Protein AF-A0A359EZG0-F1 (afdb_monomer_lite)

Structure (mmCIF, N/CA/C/O backbone):
data_AF-A0A359EZG0-F1
#
_entry.id   AF-A0A359EZG0-F1
#
loop_
_atom_site.group_PDB
_atom_site.id
_atom_site.type_symbol
_atom_site.label_atom_id
_atom_site.label_alt_id
_atom_site.label_comp_id
_atom_site.label_asym_id
_atom_site.label_entity_id
_atom_site.label_seq_id
_atom_site.pdbx_PDB_ins_code
_atom_site.Cartn_x
_atom_site.Cartn_y
_atom_site.Cartn_z
_atom_site.occupancy
_atom_site.B_iso_or_equiv
_atom_site.auth_seq_id
_atom_site.auth_comp_id
_atom_site.auth_asym_id
_atom_site.auth_atom_id
_atom_site.pdbx_PDB_model_num
ATOM 1 N N . MET A 1 1 ? 2.329 -15.547 -0.045 1.00 49.53 1 MET A N 1
ATOM 2 C CA . MET A 1 1 ? 2.337 -14.139 -0.495 1.00 49.53 1 MET A CA 1
ATOM 3 C C . MET A 1 1 ? 1.371 -14.043 -1.667 1.00 49.53 1 MET A C 1
ATOM 5 O O . MET A 1 1 ? 1.441 -14.894 -2.543 1.00 49.53 1 MET A O 1
ATOM 9 N N . ARG A 1 2 ? 0.375 -13.148 -1.628 1.00 58.19 2 ARG A N 1
ATOM 10 C CA . ARG A 1 2 ? -0.570 -12.993 -2.748 1.00 58.19 2 ARG A CA 1
ATOM 11 C C . ARG A 1 2 ? 0.171 -12.278 -3.881 1.00 58.19 2 ARG A C 1
ATOM 13 O O . ARG A 1 2 ? 0.533 -11.123 -3.722 1.00 58.19 2 ARG A O 1
ATOM 20 N N . ASN A 1 3 ? 0.409 -12.968 -4.994 1.00 66.81 3 ASN A N 1
ATOM 21 C CA . ASN A 1 3 ? 1.161 -12.415 -6.131 1.00 66.81 3 ASN A CA 1
ATOM 22 C C . ASN A 1 3 ? 0.302 -11.544 -7.059 1.00 66.81 3 ASN A C 1
ATOM 24 O O . ASN A 1 3 ? 0.821 -10.935 -7.989 1.00 66.81 3 ASN A O 1
ATOM 28 N N . THR A 1 4 ? -1.013 -11.518 -6.845 1.00 86.81 4 THR A N 1
ATOM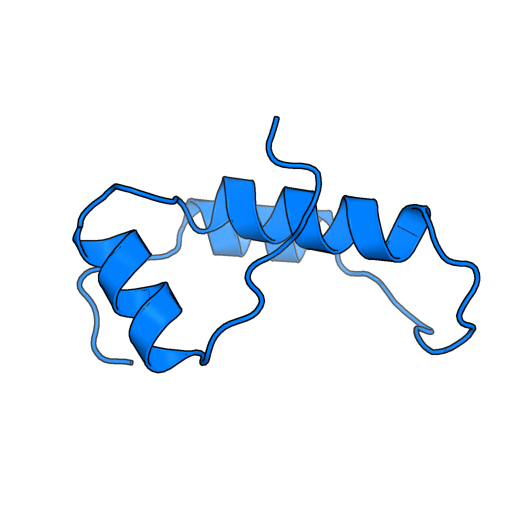 29 C CA . THR A 1 4 ? -1.945 -10.749 -7.667 1.00 86.81 4 THR A CA 1
ATOM 30 C C . THR A 1 4 ? -2.560 -9.642 -6.816 1.00 86.81 4 THR A C 1
ATOM 32 O O . THR A 1 4 ? -3.205 -9.971 -5.810 1.00 86.81 4 THR A O 1
ATOM 35 N N . PRO A 1 5 ? -2.373 -8.362 -7.192 1.00 92.75 5 PRO A N 1
ATOM 36 C CA . PRO A 1 5 ? -3.052 -7.254 -6.535 1.00 92.75 5 PRO A CA 1
ATOM 37 C C . PRO A 1 5 ? -4.570 -7.362 -6.721 1.00 92.75 5 PRO A C 1
ATOM 39 O O . PRO A 1 5 ? -5.070 -8.165 -7.514 1.00 92.75 5 PRO A O 1
ATOM 42 N N . TRP A 1 6 ? -5.314 -6.588 -5.945 1.00 95.06 6 TRP A N 1
ATOM 43 C CA . TRP A 1 6 ? -6.762 -6.506 -5.993 1.00 95.06 6 TRP A CA 1
ATOM 44 C C . TRP A 1 6 ? -7.247 -6.182 -7.406 1.00 95.06 6 TRP A C 1
ATOM 46 O O . TRP A 1 6 ? -6.736 -5.277 -8.058 1.00 95.06 6 TRP A O 1
ATOM 56 N N . GLN A 1 7 ? -8.241 -6.945 -7.864 1.00 94.94 7 GLN A N 1
ATOM 57 C CA . GLN A 1 7 ? -8.817 -6.819 -9.207 1.00 94.94 7 GLN A CA 1
ATOM 58 C C . GLN A 1 7 ? -10.253 -6.275 -9.192 1.00 94.94 7 GLN A C 1
ATOM 60 O O . GLN A 1 7 ? -10.848 -6.096 -10.251 1.00 94.94 7 GLN A O 1
ATOM 65 N N . GLY A 1 8 ? -10.836 -6.069 -8.006 1.00 94.12 8 GLY A N 1
ATOM 66 C CA . GLY A 1 8 ? -12.155 -5.454 -7.861 1.00 94.12 8 GLY A CA 1
ATOM 67 C C . GLY A 1 8 ? -12.076 -3.926 -7.835 1.00 94.12 8 GLY A C 1
ATOM 68 O O . GLY A 1 8 ? -11.031 -3.330 -8.093 1.00 94.12 8 GLY A O 1
ATOM 69 N N . ASP A 1 9 ? -13.178 -3.281 -7.461 1.00 95.25 9 ASP A N 1
ATOM 70 C CA . ASP A 1 9 ? -13.231 -1.830 -7.291 1.00 95.25 9 ASP A CA 1
ATOM 71 C C . ASP A 1 9 ? -12.579 -1.362 -5.974 1.00 95.25 9 ASP A C 1
ATOM 73 O O . ASP A 1 9 ? -12.328 -2.148 -5.053 1.00 95.25 9 ASP A O 1
ATOM 77 N N . ALA A 1 10 ? -12.311 -0.056 -5.889 1.00 92.12 10 ALA A N 1
ATOM 78 C CA . ALA A 1 10 ? -11.645 0.549 -4.741 1.00 92.12 10 ALA A CA 1
ATOM 79 C C . ALA A 1 10 ? -12.499 0.533 -3.461 1.00 92.12 10 ALA A C 1
ATOM 81 O O . ALA A 1 10 ? -11.946 0.374 -2.375 1.00 92.12 10 ALA A O 1
ATOM 82 N N . CYS A 1 11 ? -13.828 0.650 -3.562 1.00 92.69 11 CYS A N 1
ATOM 83 C CA . CYS A 1 11 ? -14.706 0.623 -2.393 1.00 92.69 11 CYS A CA 1
ATOM 84 C C . CYS A 1 11 ? -14.700 -0.769 -1.756 1.00 92.69 11 CYS A C 1
ATOM 86 O O . CYS A 1 11 ? -14.486 -0.891 -0.552 1.00 92.69 11 CYS A O 1
ATOM 88 N N . SER A 1 12 ? -14.828 -1.820 -2.565 1.00 93.88 12 SER A N 1
ATOM 89 C CA . SER A 1 12 ? -14.741 -3.202 -2.089 1.00 93.88 12 SER A CA 1
ATOM 90 C C . SER A 1 12 ? -13.379 -3.508 -1.452 1.00 93.88 12 SER A C 1
ATOM 92 O O . SER A 1 12 ? -13.325 -4.188 -0.431 1.00 93.88 12 SER A O 1
ATOM 94 N N . LEU A 1 13 ? -12.276 -2.965 -1.984 1.00 94.44 13 LEU A N 1
ATOM 95 C CA . LEU A 1 13 ? -10.946 -3.117 -1.375 1.00 94.44 13 LEU A CA 1
ATOM 96 C C . LEU A 1 13 ? -10.867 -2.496 0.027 1.00 94.44 13 LEU A C 1
ATOM 98 O O . LEU A 1 13 ? -10.290 -3.082 0.942 1.00 94.44 13 LEU A O 1
ATOM 102 N N . VAL A 1 14 ? -11.460 -1.318 0.210 1.00 93.25 14 VAL A N 1
ATOM 103 C CA . VAL A 1 14 ? -11.510 -0.644 1.514 1.00 93.25 14 VAL A CA 1
ATOM 104 C C . VAL A 1 14 ? -12.332 -1.451 2.515 1.00 93.25 14 VAL A C 1
ATOM 106 O O . VAL A 1 14 ? -11.942 -1.557 3.678 1.00 93.25 14 VAL A O 1
ATOM 109 N N . GLU A 1 15 ? -13.418 -2.080 2.073 1.00 93.75 15 GLU A N 1
ATOM 110 C CA . GLU A 1 15 ? -14.195 -2.990 2.917 1.00 93.75 15 GLU A CA 1
ATOM 111 C C . GLU A 1 15 ? -13.380 -4.231 3.324 1.00 93.75 15 GLU A C 1
ATOM 113 O O . GLU A 1 15 ? -13.424 -4.637 4.486 1.00 93.75 15 GLU A O 1
ATOM 118 N N . GLU A 1 16 ? -12.563 -4.798 2.427 1.00 94.56 16 GLU A N 1
ATOM 119 C CA . GLU A 1 16 ? -11.629 -5.883 2.774 1.00 94.56 16 GLU A CA 1
ATOM 120 C C . GLU A 1 16 ? -10.590 -5.449 3.819 1.00 94.56 16 GLU A C 1
ATOM 122 O O . GLU A 1 16 ? -10.249 -6.232 4.714 1.00 94.56 16 GLU A O 1
ATOM 127 N N . PHE A 1 17 ? -10.102 -4.206 3.727 1.00 94.31 17 PHE A N 1
ATOM 128 C CA . PHE A 1 17 ? -9.187 -3.626 4.710 1.00 94.31 17 PHE A CA 1
ATOM 129 C C . PHE A 1 17 ? -9.858 -3.424 6.069 1.00 94.31 17 PHE A C 1
ATOM 131 O O . PHE A 1 17 ? -9.294 -3.797 7.097 1.00 94.31 17 PHE A O 1
ATOM 138 N N . ARG A 1 18 ? -11.083 -2.887 6.087 1.00 93.25 18 ARG A N 1
ATOM 139 C CA . ARG A 1 18 ? -11.883 -2.710 7.311 1.00 93.25 18 ARG A CA 1
ATOM 140 C C . ARG A 1 18 ? -12.219 -4.039 7.972 1.00 93.25 18 ARG A C 1
ATOM 142 O O . ARG A 1 18 ? -12.207 -4.135 9.195 1.00 93.25 18 ARG A O 1
ATOM 149 N N . ALA A 1 19 ? -12.467 -5.070 7.171 1.00 93.31 19 ALA A N 1
ATOM 150 C CA . ALA A 1 19 ? -12.722 -6.416 7.655 1.00 93.31 19 ALA A CA 1
ATOM 151 C C . ALA A 1 19 ? -11.454 -7.188 8.069 1.00 93.31 19 ALA A C 1
ATOM 153 O O . ALA A 1 19 ? -11.564 -8.335 8.503 1.00 93.31 19 ALA A O 1
ATOM 154 N N . GLY A 1 20 ? -10.256 -6.613 7.903 1.00 91.38 20 GLY A N 1
ATOM 155 C CA . GLY A 1 20 ? -8.985 -7.250 8.262 1.00 91.38 20 GLY A CA 1
ATOM 156 C C . GLY A 1 20 ? -8.607 -8.462 7.399 1.00 91.38 20 GLY A C 1
ATOM 157 O O . GLY A 1 20 ? -7.696 -9.205 7.753 1.00 91.38 20 GLY A O 1
ATOM 158 N N . ARG A 1 21 ? -9.286 -8.6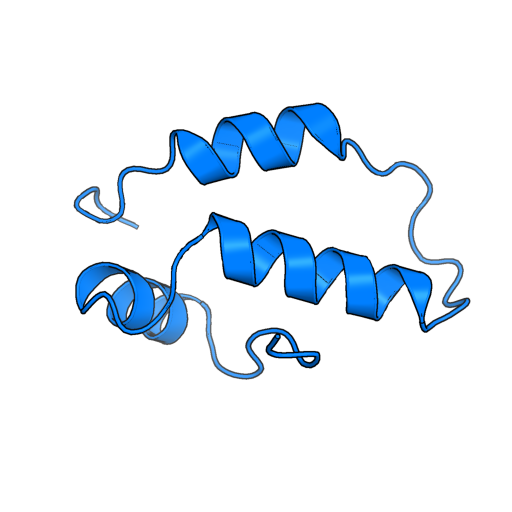85 6.263 1.00 93.38 21 ARG A N 1
ATOM 159 C CA . ARG A 1 21 ? -8.988 -9.788 5.321 1.00 93.38 21 ARG A CA 1
ATOM 160 C C . ARG A 1 21 ? -7.766 -9.496 4.441 1.00 93.38 21 ARG A C 1
ATOM 162 O O . ARG A 1 21 ? -7.171 -10.406 3.840 1.00 93.38 21 ARG A O 1
ATOM 169 N N . ARG A 1 22 ? -7.422 -8.212 4.341 1.00 93.38 22 ARG A N 1
ATOM 170 C CA . ARG A 1 22 ? -6.278 -7.641 3.625 1.00 93.38 22 ARG A CA 1
ATOM 171 C C . ARG A 1 22 ? -5.715 -6.472 4.422 1.00 93.38 22 ARG A C 1
ATOM 173 O O . ARG A 1 22 ? -6.451 -5.820 5.159 1.00 93.38 22 ARG A O 1
ATOM 180 N N . THR A 1 23 ? -4.440 -6.167 4.215 1.00 93.00 23 THR A N 1
ATOM 181 C CA . THR A 1 23 ? -3.817 -4.951 4.745 1.00 93.00 23 THR A CA 1
ATOM 182 C C . THR A 1 23 ? -3.329 -4.039 3.613 1.00 93.00 23 THR A C 1
ATOM 184 O O . THR A 1 23 ? -2.919 -4.541 2.561 1.00 93.00 23 THR A O 1
ATOM 187 N N . PRO A 1 24 ? -3.315 -2.706 3.811 1.00 94.44 24 PRO A N 1
ATOM 188 C CA . PRO A 1 24 ? -2.773 -1.771 2.823 1.00 94.44 24 PRO A CA 1
ATOM 189 C C . PRO A 1 24 ? -1.318 -2.070 2.436 1.00 94.44 24 PRO A C 1
ATOM 191 O O . PRO A 1 24 ? -0.937 -1.905 1.279 1.00 94.44 24 PRO A O 1
ATOM 194 N N . LEU A 1 25 ? -0.507 -2.541 3.391 1.00 94.00 25 LEU A N 1
ATOM 195 C CA . LEU A 1 25 ? 0.895 -2.886 3.157 1.00 94.00 25 LEU A CA 1
ATOM 196 C C . LEU A 1 25 ? 1.045 -4.092 2.222 1.00 94.00 25 LEU A C 1
ATOM 198 O O . LEU A 1 25 ? 1.805 -4.027 1.258 1.00 94.00 25 LEU A O 1
ATOM 202 N N . GLU A 1 26 ? 0.313 -5.176 2.484 1.00 93.12 26 GLU A N 1
ATOM 203 C CA . GLU A 1 26 ? 0.340 -6.364 1.623 1.00 93.12 26 GLU A CA 1
ATOM 204 C C . GLU A 1 26 ? -0.147 -6.042 0.208 1.00 93.12 26 GLU A C 1
ATOM 206 O O . GLU A 1 26 ? 0.404 -6.547 -0.771 1.00 93.12 26 GLU A O 1
ATOM 211 N N . GLU A 1 27 ? -1.157 -5.179 0.092 1.00 94.88 27 GLU A N 1
ATOM 212 C CA . GLU A 1 27 ? -1.715 -4.777 -1.196 1.00 94.88 27 GLU A CA 1
ATOM 213 C C . GLU A 1 27 ? -0.733 -3.933 -2.020 1.00 94.88 27 GLU A C 1
ATOM 215 O O . GLU A 1 27 ? -0.544 -4.163 -3.219 1.00 94.88 27 GLU A O 1
ATOM 220 N N . LEU A 1 28 ? -0.044 -2.992 -1.370 1.00 94.94 28 LEU A N 1
ATOM 221 C CA . LEU A 1 28 ? 1.005 -2.200 -2.003 1.00 94.94 28 LEU A CA 1
ATOM 222 C C . LEU A 1 28 ? 2.146 -3.092 -2.513 1.00 94.94 28 LEU A C 1
ATOM 224 O O . LEU A 1 28 ? 2.610 -2.929 -3.642 1.00 94.94 28 LEU A O 1
ATOM 228 N N . GLN A 1 29 ? 2.585 -4.056 -1.701 1.00 94.12 29 GLN A N 1
ATOM 229 C CA . GLN A 1 29 ? 3.648 -4.989 -2.078 1.00 94.12 29 GLN A CA 1
ATOM 230 C C . GLN A 1 29 ? 3.239 -5.872 -3.262 1.00 94.12 29 GLN A C 1
ATOM 232 O O . GLN A 1 29 ? 4.028 -6.044 -4.193 1.00 94.12 29 GLN A O 1
ATOM 237 N N . ALA A 1 30 ? 2.002 -6.379 -3.276 1.00 93.44 30 ALA A N 1
ATOM 238 C CA . ALA A 1 30 ? 1.466 -7.138 -4.406 1.00 93.44 30 ALA A CA 1
ATOM 239 C C . ALA A 1 30 ? 1.411 -6.294 -5.692 1.00 93.44 30 ALA A C 1
ATOM 241 O O . ALA A 1 30 ? 1.718 -6.789 -6.778 1.00 93.44 30 ALA A O 1
ATOM 242 N N . THR A 1 31 ? 1.079 -5.007 -5.568 1.00 92.88 31 THR A N 1
ATOM 243 C CA . THR A 1 31 ? 1.053 -4.064 -6.694 1.00 92.88 31 THR A CA 1
ATOM 244 C C . THR A 1 31 ? 2.451 -3.834 -7.262 1.00 92.88 31 THR A C 1
ATOM 246 O O . THR A 1 31 ? 2.649 -3.969 -8.469 1.00 92.88 31 THR A O 1
ATOM 249 N N . TYR A 1 32 ? 3.445 -3.557 -6.414 1.00 93.31 32 TYR A N 1
ATOM 250 C CA . TYR A 1 32 ? 4.828 -3.402 -6.869 1.00 93.31 32 TYR A CA 1
ATOM 251 C C . TYR A 1 32 ? 5.384 -4.685 -7.490 1.00 93.31 32 TYR A C 1
ATOM 253 O O . TYR A 1 32 ? 6.001 -4.613 -8.547 1.00 93.31 32 TYR A O 1
ATOM 261 N N . ALA A 1 33 ? 5.094 -5.855 -6.915 1.00 92.50 33 ALA A N 1
ATOM 262 C CA . ALA A 1 33 ? 5.493 -7.131 -7.505 1.00 92.50 33 ALA A CA 1
ATOM 263 C C . ALA A 1 33 ? 4.883 -7.344 -8.905 1.00 92.50 33 ALA A C 1
ATOM 265 O O . ALA A 1 33 ? 5.552 -7.854 -9.803 1.00 92.50 33 ALA A O 1
ATOM 266 N N . ALA A 1 34 ? 3.631 -6.925 -9.120 1.00 91.38 34 ALA A N 1
ATOM 267 C CA . ALA A 1 34 ? 2.989 -6.997 -10.431 1.00 91.38 34 ALA A CA 1
ATOM 268 C C . ALA A 1 34 ? 3.582 -6.006 -11.447 1.00 91.38 34 ALA A C 1
ATOM 270 O O . ALA A 1 34 ? 3.681 -6.345 -12.628 1.00 91.38 34 ALA A O 1
ATOM 271 N N . ILE A 1 35 ? 3.989 -4.812 -10.995 1.00 91.44 35 ILE A N 1
ATOM 272 C CA . ILE A 1 35 ? 4.731 -3.838 -11.810 1.00 91.44 35 ILE A CA 1
ATOM 273 C C . ILE A 1 35 ? 6.090 -4.428 -12.207 1.00 91.44 35 ILE A C 1
ATOM 275 O O . ILE A 1 35 ? 6.420 -4.441 -13.387 1.00 91.44 35 ILE A O 1
ATOM 279 N N . ASP A 1 36 ? 6.835 -4.991 -11.256 1.00 89.62 36 ASP A N 1
ATOM 280 C CA . ASP A 1 36 ? 8.168 -5.560 -11.493 1.00 89.62 36 ASP A CA 1
ATOM 281 C C . ASP A 1 36 ? 8.131 -6.780 -12.429 1.00 89.62 36 ASP A C 1
ATOM 283 O O . ASP A 1 36 ? 9.054 -7.008 -13.209 1.00 89.62 36 ASP A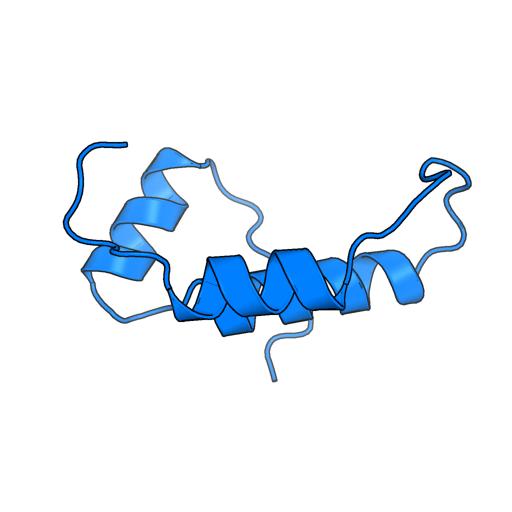 O 1
ATOM 287 N N . ALA A 1 37 ? 7.036 -7.544 -12.412 1.00 90.12 37 ALA A N 1
ATOM 288 C CA . ALA A 1 37 ? 6.834 -8.681 -13.306 1.00 90.12 37 ALA A CA 1
ATOM 289 C C . ALA A 1 37 ? 6.530 -8.283 -14.765 1.00 90.12 37 ALA A C 1
ATOM 291 O O . ALA A 1 37 ? 6.529 -9.151 -15.642 1.00 90.12 37 ALA A O 1
ATOM 292 N N . ARG A 1 38 ? 6.223 -7.008 -15.050 1.00 80.44 38 ARG A N 1
ATOM 293 C CA . ARG A 1 38 ? 5.809 -6.549 -16.384 1.00 80.44 38 ARG A CA 1
ATOM 294 C C . ARG A 1 38 ? 6.600 -5.323 -16.826 1.00 80.44 38 ARG A C 1
ATOM 296 O O . ARG A 1 38 ? 6.460 -4.243 -16.272 1.00 80.44 38 ARG A O 1
ATOM 303 N N . ALA A 1 39 ? 7.309 -5.443 -17.946 1.00 79.12 39 ALA A N 1
ATOM 304 C CA . ALA A 1 39 ? 8.022 -4.333 -18.588 1.00 79.12 39 ALA A CA 1
ATOM 305 C C . ALA A 1 39 ? 7.088 -3.370 -19.356 1.00 79.12 39 ALA A C 1
ATOM 307 O O . ALA A 1 39 ? 7.423 -2.879 -20.435 1.00 79.12 39 ALA A O 1
ATOM 308 N N . LEU A 1 40 ? 5.887 -3.117 -18.828 1.00 82.62 40 LEU A N 1
ATOM 309 C CA . LEU A 1 40 ? 5.017 -2.084 -19.367 1.00 82.62 40 LEU A CA 1
ATOM 310 C C . LEU A 1 40 ? 5.659 -0.742 -19.003 1.00 82.62 40 LEU A C 1
ATOM 312 O O . LEU A 1 40 ? 5.648 -0.352 -17.836 1.00 82.62 40 LEU A O 1
ATOM 316 N N . ASN A 1 41 ? 6.247 -0.068 -19.994 1.00 85.31 41 ASN A N 1
ATOM 317 C CA . ASN A 1 41 ? 6.932 1.224 -19.861 1.00 85.31 41 ASN A CA 1
ATOM 318 C C . ASN A 1 41 ? 5.942 2.377 -19.577 1.00 85.31 41 ASN A C 1
ATOM 320 O O . ASN A 1 41 ? 5.841 3.340 -20.330 1.00 85.31 41 ASN A O 1
ATOM 324 N N . ALA A 1 42 ? 5.141 2.224 -18.525 1.00 89.75 42 ALA A N 1
ATOM 325 C CA . ALA A 1 42 ? 4.046 3.103 -18.128 1.00 89.75 42 ALA A CA 1
ATOM 326 C C . ALA A 1 42 ? 4.339 3.863 -16.825 1.00 89.75 42 ALA A C 1
ATOM 328 O O . ALA A 1 42 ? 3.494 4.617 -16.352 1.00 89.75 42 ALA A O 1
ATOM 329 N N . HIS A 1 43 ? 5.517 3.668 -16.230 1.00 88.38 43 HIS A N 1
ATOM 330 C CA . HIS A 1 43 ? 5.931 4.326 -14.997 1.00 88.38 43 HIS A CA 1
ATOM 331 C C . HIS A 1 43 ? 7.303 4.982 -15.187 1.00 88.38 43 HIS A C 1
ATOM 333 O O . HIS A 1 43 ? 8.246 4.345 -15.641 1.00 88.38 43 HIS A O 1
ATOM 339 N N . ILE A 1 44 ? 7.411 6.259 -14.819 1.00 92.19 44 ILE A N 1
ATOM 340 C CA . ILE A 1 44 ? 8.668 7.032 -14.872 1.00 92.19 44 ILE A CA 1
ATOM 341 C C . ILE A 1 44 ? 9.285 7.253 -13.484 1.00 92.19 44 ILE A C 1
ATOM 343 O O . ILE A 1 44 ? 10.425 7.690 -13.372 1.00 92.19 44 ILE A O 1
ATOM 347 N N . TYR A 1 45 ? 8.530 6.967 -12.419 1.00 92.50 45 TYR A N 1
ATOM 348 C CA . TYR A 1 45 ? 8.953 7.133 -11.033 1.00 92.50 45 TYR A CA 1
ATOM 349 C C . TYR A 1 45 ? 8.145 6.208 -10.114 1.00 92.50 45 TYR A C 1
ATOM 351 O O . TYR A 1 45 ? 6.930 6.092 -10.273 1.00 92.50 45 TYR A O 1
ATOM 359 N N . LEU A 1 46 ? 8.815 5.557 -9.156 1.00 93.31 46 LEU A N 1
ATOM 360 C CA . LEU A 1 46 ? 8.203 4.656 -8.173 1.00 93.31 46 LEU A CA 1
ATOM 361 C C . LEU A 1 46 ? 8.691 5.025 -6.757 1.00 93.31 46 LEU A C 1
ATOM 363 O O . LEU A 1 46 ? 9.790 4.616 -6.370 1.00 93.31 46 LEU A O 1
ATOM 367 N N . PRO A 1 47 ? 7.903 5.776 -5.964 1.00 94.12 47 PRO A N 1
ATOM 368 C CA . PRO A 1 47 ? 8.275 6.204 -4.613 1.00 94.12 47 PRO A CA 1
ATOM 369 C C . PRO A 1 47 ? 8.088 5.074 -3.587 1.00 94.12 47 PRO A C 1
ATOM 371 O O . PRO A 1 47 ? 7.232 5.150 -2.705 1.00 94.12 47 PRO A O 1
ATOM 374 N N . ARG A 1 48 ? 8.866 3.992 -3.711 1.00 94.00 48 ARG A N 1
ATOM 375 C CA . ARG A 1 48 ? 8.656 2.745 -2.950 1.00 94.00 48 ARG A CA 1
ATOM 376 C C . ARG A 1 48 ? 8.6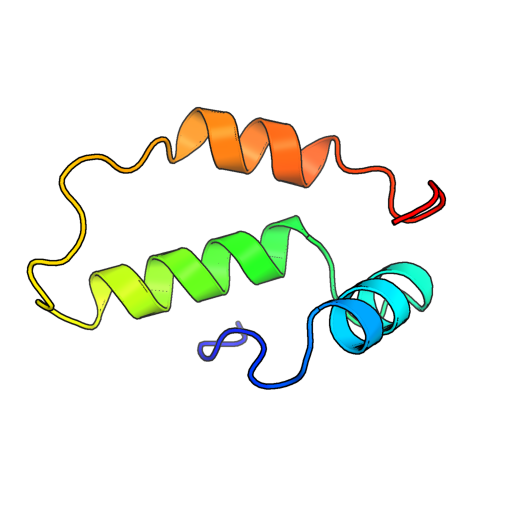53 2.955 -1.440 1.00 94.00 48 ARG A C 1
ATOM 378 O O . ARG A 1 48 ? 7.692 2.572 -0.782 1.00 94.00 48 ARG A O 1
ATOM 385 N N . GLU A 1 49 ? 9.675 3.619 -0.907 1.00 94.75 49 GLU A N 1
ATOM 386 C CA . GLU A 1 49 ? 9.803 3.842 0.538 1.00 94.75 49 GLU A CA 1
ATOM 387 C C . GLU A 1 49 ? 8.697 4.746 1.088 1.00 94.75 49 GLU A C 1
ATOM 389 O O . GLU A 1 49 ? 8.113 4.453 2.131 1.00 94.75 49 GLU A O 1
ATOM 394 N N . GLN A 1 50 ? 8.366 5.830 0.375 1.00 95.44 50 GLN A N 1
ATOM 395 C CA . GLN A 1 50 ? 7.314 6.749 0.816 1.00 95.44 50 GLN A CA 1
ATOM 396 C C . GLN A 1 50 ? 5.938 6.073 0.783 1.00 95.44 50 GLN A C 1
ATOM 398 O O . GLN A 1 50 ? 5.150 6.228 1.717 1.00 95.44 50 GLN A O 1
ATOM 403 N N . ALA A 1 51 ? 5.661 5.292 -0.265 1.00 94.75 51 ALA A N 1
ATOM 404 C CA . ALA A 1 51 ? 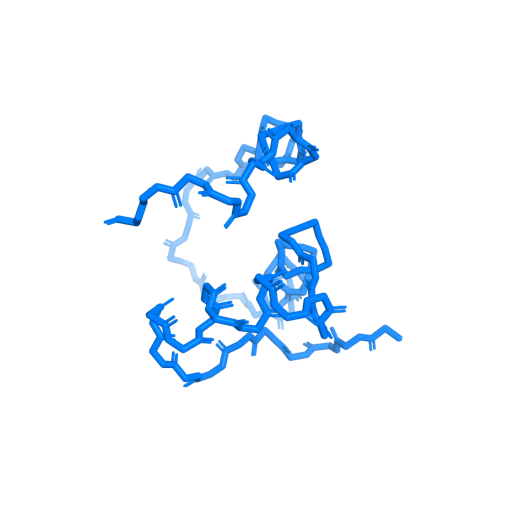4.429 4.523 -0.373 1.00 94.75 51 ALA A CA 1
ATOM 405 C C . ALA A 1 51 ? 4.328 3.472 0.740 1.00 94.75 51 ALA A C 1
ATOM 407 O O . ALA A 1 51 ? 3.265 3.315 1.337 1.00 94.75 51 ALA A O 1
ATOM 408 N N . GLU A 1 52 ? 5.430 2.791 1.064 1.00 94.56 52 GLU A N 1
ATOM 409 C CA . GLU A 1 52 ? 5.451 1.801 2.139 1.00 94.56 52 GLU A CA 1
ATOM 410 C C . GLU A 1 52 ? 5.194 2.441 3.509 1.00 94.56 52 GLU A C 1
ATOM 412 O O . GLU A 1 52 ? 4.375 1.940 4.283 1.00 94.56 52 GLU A O 1
ATOM 417 N N . ALA A 1 53 ? 5.827 3.582 3.794 1.00 95.94 53 ALA A N 1
ATOM 418 C CA . ALA A 1 53 ? 5.578 4.341 5.015 1.00 95.94 53 ALA A CA 1
ATOM 419 C C . ALA A 1 53 ? 4.106 4.780 5.126 1.00 95.94 53 ALA A C 1
ATOM 421 O O . ALA A 1 53 ? 3.487 4.613 6.179 1.00 95.94 53 ALA A O 1
ATOM 422 N N . ALA A 1 54 ? 3.522 5.275 4.031 1.00 94.31 54 ALA A N 1
ATOM 423 C CA . ALA A 1 54 ? 2.114 5.658 3.986 1.00 94.31 54 ALA A CA 1
ATOM 424 C C . ALA A 1 54 ? 1.176 4.455 4.188 1.00 94.31 54 ALA A C 1
ATOM 426 O O . ALA A 1 54 ? 0.217 4.553 4.950 1.00 94.31 54 ALA A O 1
ATOM 427 N N . ALA A 1 55 ? 1.471 3.307 3.570 1.00 93.62 55 ALA A N 1
ATOM 428 C CA . ALA A 1 55 ? 0.676 2.089 3.712 1.00 93.62 55 ALA A CA 1
ATOM 429 C C . ALA A 1 55 ? 0.710 1.533 5.143 1.00 93.62 55 ALA A C 1
ATOM 431 O O . ALA A 1 55 ? -0.314 1.078 5.650 1.00 93.62 55 ALA A O 1
ATOM 432 N N . ARG A 1 56 ? 1.857 1.620 5.829 1.00 93.44 56 ARG A N 1
ATOM 433 C CA . ARG A 1 56 ? 1.973 1.260 7.254 1.00 93.44 56 ARG A CA 1
ATOM 434 C C . ARG A 1 56 ? 1.171 2.196 8.161 1.00 93.44 56 ARG A C 1
ATOM 436 O O . ARG A 1 56 ? 0.628 1.747 9.164 1.00 93.44 56 ARG A O 1
ATOM 443 N N . ALA A 1 57 ? 1.098 3.481 7.817 1.00 93.31 57 ALA A N 1
ATOM 444 C CA . ALA A 1 57 ? 0.365 4.493 8.578 1.00 93.31 57 ALA A CA 1
ATOM 445 C C . ALA A 1 57 ? -1.129 4.596 8.201 1.00 93.31 57 ALA A C 1
ATOM 447 O O . ALA A 1 57 ? -1.858 5.411 8.776 1.00 93.31 57 ALA A O 1
ATOM 448 N N . ALA A 1 58 ? -1.596 3.808 7.230 1.00 90.38 58 ALA A N 1
ATOM 449 C CA . ALA A 1 58 ? -2.950 3.901 6.706 1.00 90.38 58 ALA A CA 1
ATOM 45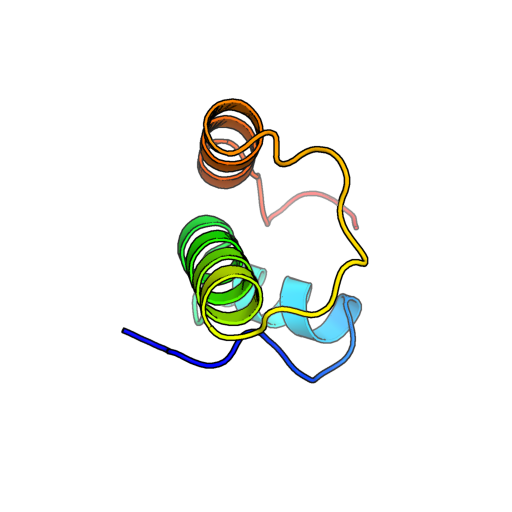0 C C . ALA A 1 58 ? -3.991 3.482 7.758 1.00 90.38 58 ALA A C 1
ATOM 452 O O . ALA A 1 58 ? -4.047 2.337 8.204 1.00 90.38 58 ALA A O 1
ATOM 453 N N . ALA A 1 59 ? -4.861 4.423 8.127 1.00 88.50 59 ALA A N 1
ATOM 454 C CA . ALA A 1 59 ? -5.957 4.181 9.056 1.00 88.50 59 ALA A CA 1
ATOM 455 C C . ALA A 1 59 ? -7.216 3.740 8.295 1.00 88.50 59 ALA A C 1
ATOM 457 O O . ALA A 1 59 ? -7.974 4.572 7.798 1.00 88.50 59 ALA A O 1
ATOM 458 N N . VAL A 1 60 ? -7.452 2.427 8.243 1.00 87.88 60 VAL A N 1
ATOM 459 C CA . VAL A 1 60 ? -8.562 1.799 7.491 1.00 87.88 60 VAL A CA 1
ATOM 460 C C . VAL A 1 60 ? -9.960 2.142 8.032 1.00 87.88 60 VAL A C 1
ATOM 462 O O . VAL A 1 60 ? -10.965 1.926 7.361 1.00 87.88 60 VAL A O 1
ATOM 465 N N . SER A 1 61 ? -10.035 2.718 9.234 1.00 85.69 61 SER A N 1
ATOM 466 C CA . SER A 1 61 ? -11.273 3.183 9.870 1.00 85.69 61 SER A CA 1
ATOM 467 C C . SER A 1 61 ? -11.726 4.580 9.430 1.00 85.69 61 SER A C 1
ATOM 469 O O . SER A 1 61 ? -12.834 4.989 9.772 1.00 85.69 61 SER A O 1
ATOM 471 N N . LYS A 1 62 ? -10.896 5.333 8.696 1.00 84.94 62 LYS A N 1
ATOM 472 C CA . LYS A 1 62 ? -11.258 6.673 8.209 1.00 84.94 62 LYS A CA 1
ATOM 473 C C . LYS A 1 62 ? -12.236 6.598 7.019 1.00 84.94 62 LYS A C 1
ATOM 475 O O . LYS A 1 62 ? -12.327 5.550 6.366 1.00 84.94 62 LYS A O 1
ATOM 480 N N . PRO A 1 63 ? -12.982 7.686 6.734 1.00 77.88 63 PRO A N 1
ATOM 481 C CA . PRO A 1 63 ? -13.784 7.785 5.518 1.00 77.88 63 PRO A CA 1
ATOM 482 C C . PRO A 1 63 ? -12.905 7.609 4.276 1.00 77.88 63 PRO A C 1
ATOM 484 O O . PRO A 1 63 ? -11.738 8.007 4.296 1.00 77.88 63 PRO A O 1
ATOM 487 N N . PHE A 1 64 ? -13.484 6.994 3.242 1.00 70.25 64 PHE A N 1
ATOM 488 C CA . PHE A 1 64 ? -12.874 6.855 1.922 1.00 70.25 64 PHE A CA 1
ATOM 489 C C . PHE A 1 64 ? -13.296 8.021 1.033 1.00 70.25 64 PHE A C 1
ATOM 491 O O . PHE A 1 64 ? -14.496 8.376 1.105 1.00 70.25 64 PHE A O 1
#

Foldseek 3Di:
DPLAADPDDPVVVLVCCVVVVDALLVNLVSVVSVVVVDPPVPDPDDPPVVSNVCSVVDDSPDDD

Sequence (64 aa):
MRNTPWQGDACSLVEEFRAGRRTPLEELQATYAAIDARALNAHIYLPREQAEAAARAAAVSKPF

Radius of gyration: 12.41 Å; chains: 1; bounding box: 24×22×30 Å

Secondary structure (DSSP, 8-state):
---S---S-HHHHHHHHHTTSS-HHHHHHHHHHHHHT------S---HHHHHHHHHT--TTS--

pLDDT: mean 89.81, std 8.6, range [49.53, 95.94]